Protein AF-A0A653SP50-F1 (afdb_monomer_lite)

Secondary structure (DSSP, 8-state):
-HHHHHHHHHHHHHHHHHHHHHHHHHHT---TTTHHHH-S-------THHHHHHTHHHHHHHHHHHHHHHHHTT-GGGHHHHHHHHHHHHHHHHHHHHHHHHHHHHHHHTT-

pLDDT: mean 72.04, std 11.19, range [45.78, 86.69]

Structure (mmCIF, N/CA/C/O backbone):
data_AF-A0A653SP50-F1
#
_entry.id   AF-A0A653SP50-F1
#
loop_
_atom_site.group_PDB
_atom_site.id
_atom_site.type_symbol
_atom_site.label_atom_id
_atom_site.label_alt_id
_atom_site.label_comp_id
_atom_site.label_asym_id
_atom_site.label_entity_id
_atom_site.label_seq_id
_atom_site.pdbx_PDB_ins_code
_atom_site.Cartn_x
_atom_site.Cartn_y
_atom_site.Cartn_z
_atom_site.occupancy
_atom_site.B_iso_or_equiv
_atom_site.auth_seq_id
_atom_site.auth_comp_id
_atom_site.auth_asym_id
_atom_site.auth_atom_id
_atom_site.pdbx_PDB_model_num
ATOM 1 N N . MET A 1 1 ? 17.419 -4.138 -20.608 1.00 51.50 1 MET A N 1
ATOM 2 C CA . MET A 1 1 ? 16.617 -3.090 -19.929 1.00 51.50 1 MET A CA 1
ATOM 3 C C . MET A 1 1 ? 15.171 -3.517 -19.664 1.00 51.50 1 MET A C 1
ATOM 5 O O . MET A 1 1 ? 14.616 -3.076 -18.671 1.00 51.50 1 MET A O 1
ATOM 9 N N . THR A 1 2 ? 14.578 -4.399 -20.474 1.00 59.94 2 THR A N 1
ATOM 10 C CA . THR A 1 2 ? 13.200 -4.909 -20.314 1.00 59.94 2 THR A CA 1
ATOM 11 C C . THR A 1 2 ? 12.962 -5.753 -19.055 1.00 59.94 2 THR A C 1
ATOM 13 O O . THR A 1 2 ? 11.875 -5.700 -18.493 1.00 59.94 2 THR A O 1
ATOM 16 N N . GLU A 1 3 ? 13.962 -6.488 -18.561 1.00 73.31 3 GLU A N 1
ATOM 17 C CA . GLU A 1 3 ? 13.769 -7.346 -17.380 1.00 73.31 3 GLU A CA 1
ATOM 18 C C . GLU A 1 3 ? 13.621 -6.552 -16.073 1.00 73.31 3 GLU A C 1
ATOM 20 O O . GLU A 1 3 ? 12.718 -6.828 -15.287 1.00 73.31 3 GLU A O 1
ATOM 25 N N . ILE A 1 4 ? 14.431 -5.506 -15.866 1.00 70.25 4 ILE A N 1
ATOM 26 C CA . ILE A 1 4 ? 14.382 -4.691 -14.639 1.00 70.25 4 ILE A CA 1
ATOM 27 C C . ILE A 1 4 ? 13.067 -3.908 -14.555 1.00 70.25 4 ILE A C 1
ATOM 29 O O . ILE A 1 4 ? 12.429 -3.911 -13.505 1.00 70.25 4 ILE A O 1
ATOM 33 N N . SER A 1 5 ? 12.609 -3.288 -15.649 1.00 71.25 5 SER A N 1
ATOM 34 C CA . SER A 1 5 ? 11.330 -2.563 -15.638 1.00 71.25 5 SER A CA 1
ATOM 35 C C . SER A 1 5 ? 10.131 -3.502 -15.468 1.00 71.25 5 SER A C 1
ATOM 37 O O . SER A 1 5 ? 9.151 -3.124 -14.825 1.00 71.25 5 SER A O 1
ATOM 39 N N . SER A 1 6 ? 10.215 -4.739 -15.976 1.00 78.00 6 SER A N 1
ATOM 40 C CA . SER A 1 6 ? 9.182 -5.758 -15.757 1.00 78.00 6 SER A CA 1
ATOM 41 C C . SER A 1 6 ? 9.113 -6.206 -14.292 1.00 78.00 6 SER A C 1
ATOM 43 O O . SER A 1 6 ? 8.022 -6.287 -13.728 1.00 78.00 6 SER A O 1
ATOM 45 N N . ALA A 1 7 ? 10.266 -6.398 -13.641 1.00 79.69 7 ALA A N 1
ATOM 46 C CA . ALA A 1 7 ? 10.341 -6.733 -12.222 1.00 79.69 7 ALA A CA 1
ATOM 47 C C . ALA A 1 7 ? 9.815 -5.587 -11.342 1.00 79.69 7 ALA A C 1
ATOM 49 O O . ALA A 1 7 ? 9.026 -5.822 -10.429 1.00 79.69 7 ALA A O 1
ATOM 50 N N . MET A 1 8 ? 10.179 -4.339 -11.656 1.00 80.88 8 MET A N 1
ATOM 51 C CA . MET A 1 8 ? 9.660 -3.159 -10.952 1.00 80.88 8 MET A CA 1
ATOM 52 C C . MET A 1 8 ? 8.151 -2.981 -11.155 1.00 80.88 8 MET A C 1
ATOM 54 O O . MET A 1 8 ? 7.449 -2.606 -10.220 1.00 80.88 8 MET A O 1
ATOM 58 N N . GLY A 1 9 ? 7.632 -3.319 -12.338 1.00 76.44 9 GLY A N 1
ATOM 59 C CA . GLY A 1 9 ? 6.194 -3.299 -12.610 1.00 76.44 9 GLY A CA 1
ATOM 60 C C . GLY A 1 9 ? 5.426 -4.328 -11.795 1.00 76.44 9 GLY A C 1
ATOM 61 O O . GLY A 1 9 ? 4.352 -4.028 -11.278 1.00 76.44 9 GLY A O 1
ATOM 62 N N . PHE A 1 10 ? 6.001 -5.517 -11.610 1.00 82.31 10 PHE A N 1
ATOM 63 C CA . PHE A 1 10 ? 5.428 -6.527 -10.727 1.00 82.31 10 PHE A CA 1
ATOM 64 C C . PHE A 1 10 ? 5.384 -6.047 -9.270 1.00 82.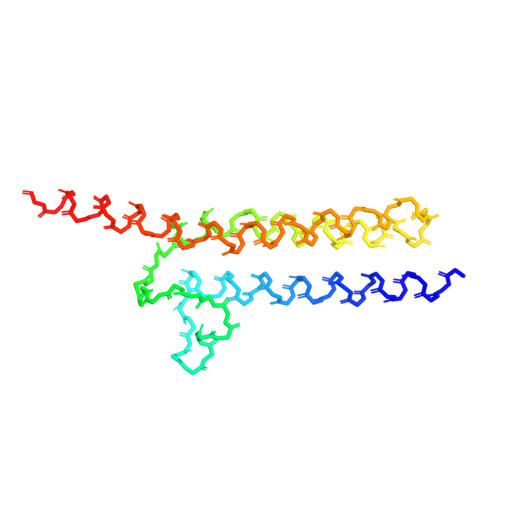31 10 PHE A C 1
ATOM 66 O O . PHE A 1 10 ? 4.348 -6.177 -8.621 1.00 82.31 10 PHE A O 1
ATOM 73 N N . ILE A 1 11 ? 6.468 -5.439 -8.771 1.00 81.38 11 ILE A N 1
ATOM 74 C CA . ILE A 1 11 ? 6.516 -4.875 -7.411 1.00 81.38 11 ILE A CA 1
ATOM 75 C C . ILE A 1 11 ? 5.444 -3.793 -7.241 1.00 81.38 11 ILE A C 1
ATOM 77 O O . ILE A 1 11 ? 4.631 -3.887 -6.324 1.00 81.38 11 ILE A O 1
ATOM 81 N N . ALA A 1 12 ? 5.367 -2.828 -8.162 1.00 77.31 12 ALA A N 1
ATOM 82 C CA . ALA A 1 12 ? 4.365 -1.765 -8.113 1.00 77.31 12 ALA A CA 1
ATOM 83 C C . ALA A 1 12 ? 2.923 -2.313 -8.159 1.00 77.31 12 ALA A C 1
ATOM 85 O O . ALA A 1 12 ? 2.052 -1.839 -7.430 1.00 77.31 12 ALA A O 1
ATOM 86 N N . ALA A 1 13 ? 2.657 -3.352 -8.959 1.00 80.31 13 ALA A N 1
ATOM 87 C CA . ALA A 1 13 ? 1.344 -3.997 -9.003 1.00 80.31 13 ALA A CA 1
ATOM 88 C C . ALA A 1 13 ? 0.976 -4.669 -7.667 1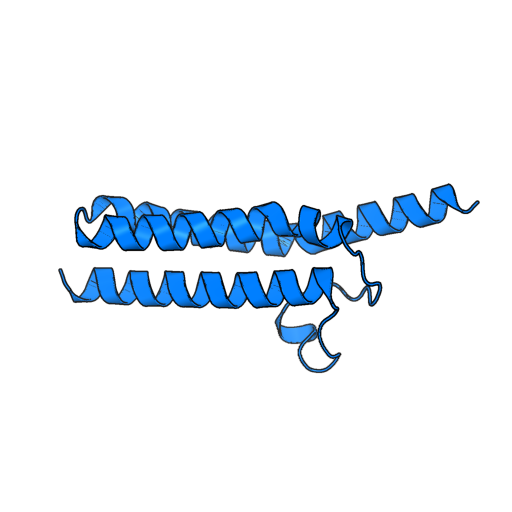.00 80.31 13 ALA A C 1
ATOM 90 O O . ALA A 1 13 ? -0.161 -4.547 -7.201 1.00 80.31 13 ALA A O 1
ATOM 91 N N . VAL A 1 14 ? 1.935 -5.346 -7.026 1.00 81.69 14 VAL A N 1
ATOM 92 C CA . VAL A 1 14 ? 1.746 -5.956 -5.701 1.00 81.69 14 VAL A CA 1
ATOM 93 C C . VAL A 1 14 ? 1.540 -4.887 -4.625 1.00 81.69 14 VAL A C 1
ATOM 95 O O . VAL A 1 14 ? 0.664 -5.055 -3.778 1.00 81.69 14 VAL A O 1
ATOM 98 N N . GLU A 1 15 ? 2.271 -3.770 -4.674 1.00 81.75 15 GLU A N 1
ATOM 99 C CA . GLU A 1 15 ? 2.079 -2.629 -3.768 1.00 81.75 15 GLU A CA 1
ATOM 100 C C . GLU A 1 15 ? 0.669 -2.050 -3.870 1.00 81.75 15 GLU A C 1
ATOM 102 O O . GLU A 1 15 ? 0.003 -1.850 -2.854 1.00 81.75 15 GLU A O 1
ATOM 107 N N . VAL A 1 16 ? 0.179 -1.833 -5.092 1.00 81.06 16 VAL A N 1
ATOM 108 C CA . VAL A 1 16 ? -1.183 -1.342 -5.325 1.00 81.06 16 VAL A CA 1
ATOM 109 C C . VAL A 1 16 ? -2.213 -2.337 -4.790 1.00 81.06 16 VAL A C 1
ATOM 111 O O . VAL A 1 16 ? -3.139 -1.936 -4.084 1.00 81.06 16 VAL A O 1
ATOM 114 N N . ALA A 1 17 ? -2.046 -3.635 -5.056 1.00 80.94 17 ALA A N 1
ATOM 115 C CA . ALA A 1 17 ? -2.944 -4.664 -4.535 1.00 80.94 17 ALA A CA 1
ATOM 116 C C . ALA A 1 17 ? -2.949 -4.704 -2.994 1.00 80.94 17 ALA A C 1
ATOM 118 O O . ALA A 1 17 ? -4.017 -4.757 -2.378 1.00 80.94 17 ALA A O 1
ATOM 119 N N . ALA A 1 18 ? -1.775 -4.617 -2.363 1.00 77.06 18 ALA A N 1
ATOM 120 C CA . ALA A 1 18 ? -1.637 -4.562 -0.910 1.00 77.06 18 ALA A CA 1
ATOM 121 C C . ALA A 1 18 ? -2.299 -3.306 -0.324 1.00 77.06 18 ALA A C 1
ATOM 123 O O . ALA A 1 18 ? -3.058 -3.399 0.643 1.00 77.06 18 ALA A O 1
ATOM 124 N N . ALA A 1 19 ? -2.088 -2.142 -0.943 1.00 78.62 19 ALA A N 1
ATOM 125 C CA . ALA A 1 19 ? -2.703 -0.890 -0.525 1.00 78.62 19 ALA A CA 1
ATOM 126 C C . ALA A 1 19 ? -4.232 -0.931 -0.624 1.00 78.62 19 ALA A C 1
ATOM 128 O O . ALA A 1 19 ? -4.917 -0.501 0.303 1.00 78.62 19 ALA A O 1
ATOM 129 N N . VAL A 1 20 ? -4.782 -1.503 -1.698 1.00 79.94 20 VAL A N 1
ATOM 130 C CA . VAL A 1 20 ? -6.232 -1.693 -1.852 1.00 79.94 20 VAL A CA 1
ATOM 131 C C . VAL A 1 20 ? -6.790 -2.590 -0.749 1.00 79.94 20 VAL A C 1
ATOM 133 O O . VAL A 1 20 ? -7.821 -2.259 -0.164 1.00 79.94 20 VAL A O 1
ATOM 136 N N . LEU A 1 21 ? -6.112 -3.694 -0.421 1.00 75.81 21 LEU A N 1
ATOM 137 C CA . LEU A 1 21 ? -6.537 -4.595 0.653 1.00 75.81 21 LEU A CA 1
ATOM 138 C C . LEU A 1 21 ? -6.512 -3.909 2.025 1.00 75.81 21 LEU A C 1
ATOM 140 O O . LEU A 1 21 ? -7.457 -4.074 2.800 1.00 75.81 21 LEU A O 1
ATOM 144 N N . ILE A 1 22 ? -5.482 -3.107 2.303 1.00 73.69 22 ILE A N 1
ATOM 145 C CA . ILE A 1 22 ? -5.376 -2.304 3.528 1.00 73.69 22 ILE A CA 1
ATOM 146 C C . ILE A 1 22 ? -6.503 -1.262 3.589 1.00 73.69 22 ILE A C 1
ATOM 148 O O . ILE A 1 22 ? -7.225 -1.185 4.580 1.00 73.69 22 ILE A O 1
ATOM 152 N N . VAL A 1 23 ? -6.747 -0.510 2.515 1.00 73.81 23 VAL A N 1
ATOM 153 C CA . VAL A 1 23 ? -7.832 0.486 2.478 1.00 73.81 23 VAL A CA 1
ATOM 154 C C . VAL A 1 23 ? -9.206 -0.177 2.610 1.00 73.81 23 VAL A C 1
ATOM 156 O O . VAL A 1 23 ? -10.064 0.312 3.346 1.00 73.81 23 VAL A O 1
ATOM 159 N N . MET A 1 24 ? -9.442 -1.312 1.947 1.00 72.62 24 MET A N 1
ATOM 160 C CA . MET A 1 24 ? -10.680 -2.082 2.119 1.00 72.62 24 MET A CA 1
ATOM 161 C C . MET A 1 24 ? -10.852 -2.555 3.564 1.00 72.62 24 MET A C 1
ATOM 163 O O . MET A 1 24 ? -11.960 -2.503 4.110 1.00 72.62 24 MET A O 1
ATOM 167 N N . HIS A 1 25 ? -9.761 -2.983 4.203 1.00 71.44 25 HIS A N 1
ATOM 168 C CA . HIS A 1 25 ? -9.764 -3.368 5.606 1.00 71.44 25 HIS A CA 1
ATOM 169 C C . HIS A 1 25 ? -10.188 -2.215 6.515 1.00 71.44 25 HIS A C 1
ATOM 171 O O . HIS A 1 25 ? -11.061 -2.408 7.364 1.00 71.44 25 HIS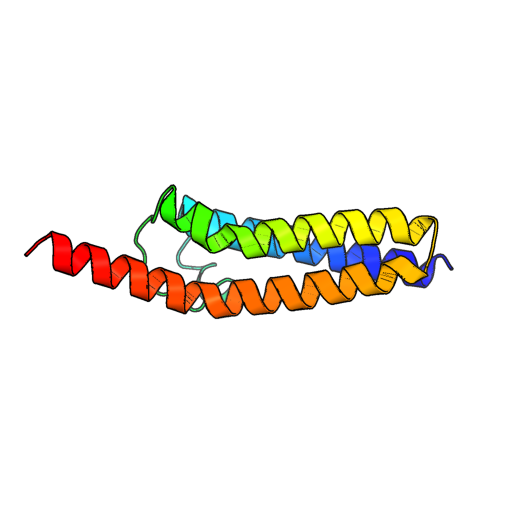 A O 1
ATOM 177 N N . THR A 1 26 ? -9.621 -1.024 6.325 1.00 66.06 26 THR A N 1
ATOM 178 C CA . THR A 1 26 ? -9.881 0.127 7.198 1.00 66.06 26 THR A CA 1
ATOM 179 C C . THR A 1 26 ? -11.253 0.764 6.969 1.00 66.06 26 THR A C 1
ATOM 181 O O . THR A 1 26 ? -11.882 1.243 7.921 1.00 66.06 26 THR A O 1
ATOM 184 N N . THR A 1 27 ? -11.758 0.739 5.733 1.00 65.56 27 THR A N 1
ATOM 185 C CA . THR A 1 27 ? -13.016 1.401 5.347 1.00 65.56 27 THR A CA 1
ATOM 186 C C . THR A 1 27 ? -14.251 0.527 5.539 1.00 65.56 27 THR A C 1
ATOM 188 O O . THR A 1 27 ? -15.195 0.931 6.224 1.00 65.56 27 THR A O 1
ATOM 191 N N . VAL A 1 28 ? -14.258 -0.670 4.948 1.00 66.75 28 VAL A N 1
ATOM 192 C CA . VAL A 1 28 ? -15.441 -1.546 4.873 1.00 66.75 28 VAL A CA 1
ATOM 193 C C . VAL A 1 28 ? -15.374 -2.686 5.891 1.00 66.75 28 VAL A C 1
ATOM 195 O O . VAL A 1 28 ? -16.416 -3.180 6.337 1.00 66.75 28 VAL A O 1
ATOM 198 N N . GLY A 1 29 ? -14.156 -3.031 6.321 1.00 57.50 29 GLY A N 1
ATOM 199 C CA . GLY A 1 29 ? -13.860 -4.184 7.161 1.00 57.50 29 GLY A CA 1
ATOM 200 C C . GLY A 1 29 ? -13.723 -5.446 6.314 1.00 57.50 29 GLY A C 1
ATOM 201 O O . GLY A 1 29 ? -14.676 -5.875 5.666 1.00 57.50 29 GLY A O 1
ATOM 202 N N . LEU A 1 30 ? -12.540 -6.066 6.328 1.00 61.00 30 LEU A N 1
ATOM 203 C CA . LEU A 1 30 ? -12.332 -7.335 5.625 1.00 61.00 30 LEU A CA 1
ATOM 204 C C . LEU A 1 30 ? -13.053 -8.496 6.333 1.00 61.00 30 LEU A C 1
ATOM 206 O O . LEU A 1 30 ? -13.099 -8.526 7.570 1.00 61.00 30 LEU A O 1
ATOM 210 N N . PRO A 1 31 ? -13.536 -9.502 5.576 1.00 60.72 31 PRO A N 1
ATOM 211 C CA . PRO A 1 31 ? -14.028 -10.751 6.143 1.00 60.72 31 PRO A CA 1
ATOM 212 C C . PRO A 1 31 ? -12.996 -11.360 7.096 1.00 60.72 31 PRO A C 1
ATOM 214 O O . PRO A 1 31 ? -11.799 -11.374 6.800 1.00 60.72 31 PRO A O 1
ATOM 217 N N . ALA A 1 32 ? -13.455 -11.935 8.210 1.00 58.75 32 ALA A N 1
ATOM 218 C CA . ALA A 1 32 ? -12.588 -12.493 9.255 1.00 58.75 32 ALA A CA 1
ATOM 219 C C . ALA A 1 32 ? -11.562 -13.526 8.742 1.00 58.75 32 ALA A C 1
ATOM 221 O O . ALA A 1 32 ? -10.513 -13.686 9.354 1.00 58.75 32 ALA A O 1
ATOM 222 N N . ARG A 1 33 ? -11.836 -14.181 7.603 1.00 59.03 33 ARG A N 1
ATOM 223 C CA . ARG A 1 33 ? -10.943 -15.154 6.946 1.00 59.03 33 ARG A CA 1
ATOM 224 C C . ARG A 1 33 ? -9.719 -14.518 6.269 1.00 59.03 33 ARG A C 1
ATOM 226 O O . ARG A 1 33 ? -8.656 -15.122 6.267 1.00 59.03 33 ARG A O 1
ATOM 233 N N . LEU A 1 34 ? -9.860 -13.312 5.713 1.00 58.53 34 LEU A N 1
ATOM 234 C CA . LEU A 1 34 ? -8.781 -12.588 5.013 1.00 58.53 34 LEU A CA 1
ATOM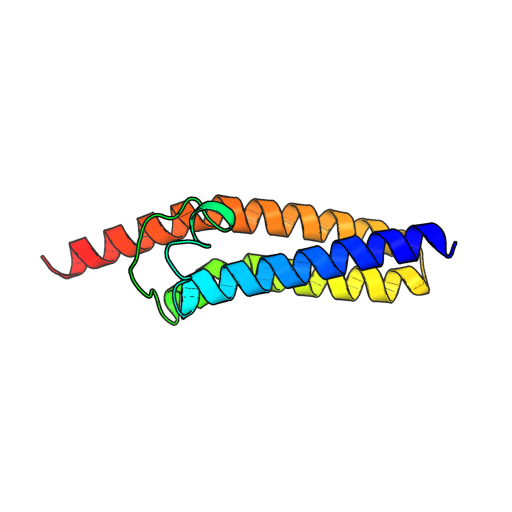 235 C C . LEU A 1 34 ? -7.976 -11.691 5.956 1.00 58.53 34 LEU A C 1
ATOM 237 O O . LEU A 1 34 ? -6.849 -11.303 5.681 1.00 58.53 34 LEU A O 1
ATOM 241 N N . ARG A 1 35 ? -8.563 -11.377 7.103 1.00 57.25 35 ARG A N 1
ATOM 242 C CA . ARG A 1 35 ? -8.048 -10.441 8.093 1.00 57.25 35 ARG A CA 1
ATOM 243 C C . ARG A 1 35 ? -6.639 -10.749 8.630 1.00 57.25 35 ARG A C 1
ATOM 245 O O . ARG A 1 35 ? -5.839 -9.819 8.642 1.00 57.25 35 ARG A O 1
ATOM 252 N N . PRO A 1 36 ? -6.304 -11.998 9.021 1.00 57.69 36 PRO A N 1
ATOM 253 C CA . PRO A 1 36 ? -4.988 -12.325 9.579 1.00 57.69 36 PRO A CA 1
ATOM 254 C C . PRO A 1 36 ? -3.850 -12.151 8.570 1.00 57.69 36 PRO A C 1
ATOM 256 O O . PRO A 1 36 ? -2.703 -11.977 8.965 1.00 57.69 36 PRO A O 1
ATOM 259 N N . TRP A 1 37 ? -4.182 -12.211 7.278 1.00 55.56 37 TRP A N 1
ATOM 260 C CA . TRP A 1 37 ? -3.235 -12.115 6.173 1.00 55.56 37 TRP A CA 1
ATOM 261 C C . TRP A 1 37 ? -2.918 -10.671 5.778 1.00 55.56 37 TRP A C 1
ATOM 263 O O . TRP A 1 37 ? -1.897 -10.439 5.143 1.00 55.56 37 TRP A O 1
ATOM 273 N N . VAL A 1 38 ? -3.780 -9.711 6.139 1.00 56.00 38 VAL A N 1
ATOM 274 C CA . VAL A 1 38 ? -3.667 -8.312 5.694 1.00 56.00 38 VAL A CA 1
ATOM 275 C C . VAL A 1 38 ? -3.192 -7.397 6.820 1.00 56.00 38 VAL A C 1
ATOM 277 O O . VAL A 1 38 ? -2.305 -6.582 6.594 1.00 56.00 38 VAL A O 1
ATOM 280 N N . THR A 1 39 ? -3.724 -7.526 8.043 1.00 58.50 39 THR A N 1
ATOM 281 C CA . THR A 1 39 ? -3.271 -6.699 9.175 1.00 58.50 39 THR A CA 1
ATOM 282 C C . THR A 1 39 ? -3.336 -7.474 10.496 1.00 58.50 39 THR A C 1
ATOM 284 O O . THR A 1 39 ? -4.236 -8.283 10.727 1.00 58.50 39 THR A O 1
ATOM 287 N N . LYS A 1 40 ? -2.419 -7.183 11.432 1.00 54.03 40 LYS A N 1
ATOM 288 C CA . LYS A 1 40 ? -2.523 -7.652 12.833 1.00 54.03 40 LYS A CA 1
ATOM 289 C C . LYS A 1 40 ? -3.628 -6.930 13.623 1.00 54.03 40 LYS A C 1
ATOM 291 O O . LYS A 1 40 ? -3.824 -7.204 14.808 1.00 54.03 40 LYS A O 1
ATOM 296 N N . CYS A 1 41 ? -4.341 -5.989 13.006 1.00 51.44 41 CYS A N 1
ATOM 297 C CA . CYS A 1 41 ? -5.325 -5.151 13.667 1.00 51.44 41 CYS A CA 1
ATOM 298 C C . CYS A 1 41 ? -6.616 -5.952 13.934 1.00 51.44 41 CYS A C 1
ATOM 300 O O . CYS A 1 41 ? -7.461 -6.182 13.067 1.00 51.44 41 CYS A O 1
ATOM 302 N N . THR A 1 42 ? -6.788 -6.388 15.183 1.00 45.78 42 THR A N 1
ATOM 303 C CA . THR A 1 42 ? -7.934 -7.184 15.661 1.00 45.78 42 THR A CA 1
ATOM 304 C C . THR A 1 42 ? -9.222 -6.374 15.836 1.00 45.78 42 THR A C 1
ATOM 306 O O . THR A 1 42 ? -10.293 -6.946 16.065 1.00 45.78 42 THR A O 1
ATOM 309 N N . ILE A 1 43 ? -9.200 -5.052 15.634 1.00 50.62 43 ILE A N 1
ATOM 310 C CA . ILE A 1 43 ? -10.342 -4.170 15.910 1.00 50.62 43 ILE A CA 1
ATOM 311 C C . ILE A 1 43 ? -11.372 -4.213 14.766 1.00 50.62 43 ILE A C 1
ATOM 313 O O . ILE A 1 43 ? -11.123 -3.731 13.668 1.00 50.62 43 ILE A O 1
ATOM 317 N N . VAL A 1 44 ? -12.519 -4.869 15.007 1.00 50.91 44 VAL A N 1
ATOM 318 C CA . VAL A 1 44 ? -13.622 -5.107 14.032 1.00 50.91 44 VAL A CA 1
ATOM 319 C C . VAL A 1 44 ? -14.376 -3.813 13.688 1.00 50.91 44 VAL A C 1
ATOM 321 O O . VAL A 1 44 ? -15.279 -3.790 12.856 1.00 50.91 44 VAL A O 1
ATOM 324 N N . THR A 1 45 ? -14.047 -2.703 14.345 1.00 51.81 45 THR A N 1
ATOM 325 C CA . THR A 1 45 ? -14.812 -1.472 14.198 1.00 51.81 45 THR A CA 1
ATOM 326 C C . THR A 1 45 ? -14.499 -0.822 12.861 1.00 51.81 45 THR A C 1
ATOM 328 O O . THR A 1 45 ? -13.388 -0.330 12.672 1.00 51.81 45 THR A O 1
ATOM 331 N N . ARG A 1 46 ? -15.502 -0.744 11.976 1.00 55.53 46 ARG A N 1
ATOM 332 C CA . ARG A 1 46 ? -15.508 0.200 10.851 1.00 55.53 46 ARG A CA 1
ATOM 333 C C . ARG A 1 46 ? -15.093 1.570 11.383 1.00 55.53 46 ARG A C 1
ATOM 335 O O . ARG A 1 46 ? -15.824 2.193 12.156 1.00 55.53 46 ARG A O 1
ATOM 342 N N . THR A 1 47 ? -13.893 2.014 11.029 1.00 54.62 47 THR A N 1
ATOM 343 C CA . THR A 1 47 ? -13.391 3.320 11.471 1.00 54.62 47 THR A CA 1
ATOM 344 C C . THR A 1 47 ? -13.875 4.441 10.548 1.00 54.62 47 THR A C 1
ATOM 346 O O . THR A 1 47 ? -13.837 5.608 10.942 1.00 54.62 47 THR A O 1
ATOM 349 N N . GLY A 1 48 ? -14.451 4.094 9.388 1.00 60.66 48 GLY A N 1
ATOM 350 C CA . GLY A 1 48 ? -15.035 5.042 8.439 1.00 60.66 48 GLY A CA 1
ATOM 351 C C . GLY A 1 48 ? -13.962 5.979 7.888 1.00 60.66 48 GLY A C 1
ATOM 352 O O . GLY A 1 48 ? -12.843 5.548 7.623 1.00 60.66 48 GLY A O 1
ATOM 353 N N . ALA A 1 49 ? -14.266 7.275 7.788 1.00 58.66 49 ALA A N 1
ATOM 354 C CA . ALA A 1 49 ? -13.317 8.292 7.318 1.00 58.66 49 ALA A CA 1
ATOM 355 C C . ALA A 1 49 ? -11.997 8.335 8.120 1.00 58.66 49 ALA A C 1
ATOM 357 O O . ALA A 1 49 ? -10.953 8.685 7.577 1.00 58.66 49 ALA A O 1
ATOM 358 N N . VAL A 1 50 ? -12.014 7.928 9.396 1.00 60.69 50 VAL A N 1
ATOM 359 C CA . VAL A 1 50 ? -10.807 7.895 10.242 1.00 60.69 50 VAL A CA 1
ATOM 360 C C . VAL A 1 50 ? -9.876 6.737 9.862 1.00 60.69 50 VAL A C 1
ATOM 362 O O . VAL A 1 50 ? -8.662 6.872 9.965 1.00 60.69 50 VAL A O 1
ATOM 365 N N . GLY A 1 51 ? -10.432 5.620 9.381 1.00 61.53 51 GLY A N 1
ATOM 366 C CA . GLY A 1 51 ? -9.649 4.512 8.827 1.00 61.53 51 GLY A CA 1
ATOM 367 C C . GLY A 1 51 ? -9.009 4.871 7.495 1.00 61.53 51 GLY A C 1
ATOM 368 O O . GLY A 1 51 ? -7.847 4.560 7.270 1.00 61.53 51 GLY A O 1
ATOM 369 N N . LEU A 1 52 ? -9.735 5.621 6.662 1.00 64.38 52 LEU A N 1
ATOM 370 C CA . LEU A 1 52 ? -9.211 6.143 5.400 1.00 64.38 52 LEU A CA 1
ATOM 371 C C . LEU A 1 52 ? -7.999 7.066 5.629 1.00 64.38 52 LEU A C 1
ATOM 373 O O . LEU A 1 52 ? -6.992 6.943 4.939 1.00 64.38 52 LEU A O 1
ATOM 377 N N . ALA A 1 53 ? -8.071 7.947 6.634 1.00 63.88 53 ALA A N 1
ATOM 378 C CA . ALA A 1 53 ? -6.960 8.823 7.008 1.00 63.88 53 ALA A CA 1
ATOM 379 C C . ALA A 1 53 ? -5.746 8.042 7.545 1.00 63.88 53 ALA A C 1
ATOM 381 O O . ALA A 1 53 ? -4.610 8.396 7.239 1.00 63.88 53 ALA A O 1
ATOM 382 N N . ALA A 1 54 ? -5.970 6.958 8.297 1.00 65.56 54 ALA A N 1
ATOM 383 C CA . ALA A 1 54 ? -4.894 6.079 8.764 1.00 65.56 54 ALA A CA 1
ATOM 384 C C . ALA A 1 54 ? -4.177 5.370 7.600 1.00 65.56 54 ALA A C 1
ATOM 386 O O . ALA A 1 54 ? -2.968 5.162 7.657 1.00 65.56 54 ALA A O 1
ATOM 387 N N . SER A 1 55 ? -4.900 5.069 6.517 1.00 69.56 55 SER A N 1
ATOM 388 C CA . SER A 1 55 ? -4.345 4.463 5.302 1.00 69.56 55 SER A CA 1
ATOM 389 C C . SER A 1 55 ? -3.727 5.470 4.319 1.00 69.56 55 SER A C 1
ATOM 391 O O . SER A 1 55 ? -3.215 5.051 3.283 1.00 69.56 55 SER A O 1
ATOM 393 N N . ALA A 1 56 ? -3.730 6.778 4.605 1.00 75.94 56 ALA A N 1
ATOM 394 C CA . ALA A 1 56 ? -3.257 7.801 3.664 1.00 75.94 56 ALA A CA 1
ATOM 395 C C . ALA A 1 56 ? -1.791 7.600 3.239 1.00 75.94 56 ALA A C 1
ATOM 397 O O . ALA A 1 56 ? -1.459 7.767 2.068 1.00 75.94 56 ALA A O 1
ATOM 398 N N . ILE A 1 57 ? -0.928 7.178 4.170 1.00 77.75 57 ILE A N 1
ATOM 399 C CA . ILE A 1 57 ? 0.489 6.885 3.895 1.00 77.75 57 ILE A CA 1
ATOM 400 C C . ILE A 1 57 ? 0.628 5.684 2.950 1.00 77.75 57 ILE A C 1
ATOM 402 O O . ILE A 1 57 ? 1.443 5.712 2.035 1.00 77.75 57 ILE A O 1
ATOM 406 N N . VAL A 1 58 ? -0.204 4.656 3.129 1.00 80.44 58 VAL A N 1
ATOM 407 C CA . VAL A 1 58 ? -0.215 3.450 2.287 1.00 80.44 58 VAL A CA 1
ATOM 408 C C . VAL A 1 58 ? -0.694 3.775 0.869 1.00 80.44 58 VAL A C 1
ATOM 410 O O . VAL A 1 58 ? -0.117 3.300 -0.106 1.00 80.44 58 VAL A O 1
ATOM 413 N N . VAL A 1 59 ? -1.707 4.637 0.739 1.00 80.12 59 VAL A N 1
ATOM 414 C CA . VAL A 1 59 ? -2.182 5.121 -0.567 1.00 80.12 59 VAL A CA 1
ATOM 415 C C . VAL A 1 59 ? -1.111 5.963 -1.259 1.00 80.12 59 VAL A C 1
ATOM 417 O O . VAL A 1 59 ? -0.834 5.746 -2.436 1.00 80.12 59 VAL A O 1
ATOM 420 N N . ALA A 1 60 ? -0.474 6.888 -0.535 1.00 81.94 60 ALA A N 1
ATOM 421 C CA . ALA A 1 60 ? 0.614 7.698 -1.075 1.00 81.94 60 ALA A CA 1
ATOM 422 C C . ALA A 1 60 ? 1.789 6.827 -1.545 1.00 81.94 60 ALA A C 1
ATOM 424 O O . ALA A 1 60 ? 2.325 7.069 -2.624 1.00 81.94 60 ALA A O 1
ATOM 425 N N . ALA A 1 61 ? 2.137 5.782 -0.785 1.00 83.38 61 ALA A N 1
ATOM 426 C CA . ALA A 1 61 ? 3.156 4.812 -1.168 1.00 83.38 61 ALA A CA 1
ATOM 427 C C . ALA A 1 61 ? 2.811 4.126 -2.497 1.00 83.38 61 ALA A C 1
ATOM 429 O O . ALA A 1 61 ? 3.602 4.184 -3.430 1.00 83.38 61 ALA A O 1
ATOM 430 N N . ALA A 1 62 ? 1.606 3.565 -2.628 1.00 80.69 62 ALA A N 1
ATOM 431 C CA . ALA A 1 62 ? 1.190 2.882 -3.853 1.00 80.69 62 ALA A CA 1
ATOM 432 C C . ALA A 1 62 ? 1.176 3.805 -5.085 1.00 80.69 62 ALA A C 1
ATOM 434 O O . ALA A 1 62 ? 1.587 3.399 -6.171 1.00 80.69 62 ALA A O 1
ATOM 435 N N . VAL A 1 63 ? 0.743 5.062 -4.923 1.00 86.56 63 VAL A N 1
ATOM 436 C CA . VAL A 1 63 ? 0.786 6.059 -6.005 1.00 86.56 63 VAL A CA 1
ATOM 437 C C . VAL A 1 63 ? 2.232 6.374 -6.394 1.00 86.56 63 VAL A C 1
ATOM 439 O O . VAL A 1 63 ? 2.554 6.375 -7.581 1.00 86.56 63 VAL A O 1
ATOM 442 N N . LEU A 1 64 ? 3.115 6.594 -5.416 1.00 84.94 64 LEU A N 1
ATOM 443 C CA . LEU A 1 64 ? 4.538 6.839 -5.663 1.00 84.94 64 LEU A CA 1
ATOM 444 C C . LEU A 1 64 ? 5.210 5.651 -6.359 1.00 84.94 64 LEU A C 1
ATOM 446 O O . LEU A 1 64 ? 6.004 5.872 -7.270 1.00 84.94 64 LEU A O 1
ATOM 450 N N . GLY A 1 65 ? 4.865 4.416 -5.990 1.00 82.56 65 GLY A N 1
ATOM 451 C CA . GLY A 1 65 ? 5.377 3.201 -6.624 1.00 82.56 65 GLY A CA 1
ATOM 452 C C . GLY A 1 65 ? 4.936 3.067 -8.076 1.00 82.56 65 GLY A C 1
ATOM 453 O O . GLY A 1 65 ? 5.768 2.857 -8.959 1.00 82.56 65 GLY A O 1
ATOM 454 N N . ALA A 1 66 ? 3.649 3.291 -8.357 1.00 82.81 66 ALA A N 1
ATOM 455 C CA . ALA A 1 66 ? 3.119 3.270 -9.720 1.00 82.81 66 ALA A CA 1
ATOM 456 C C . ALA A 1 66 ? 3.751 4.355 -10.611 1.00 82.81 66 ALA A C 1
ATOM 458 O O . ALA A 1 66 ? 4.141 4.073 -11.745 1.00 82.81 66 ALA A O 1
ATOM 459 N N . VAL A 1 67 ? 3.902 5.579 -10.092 1.00 86.50 67 VAL A N 1
ATOM 460 C CA . VAL A 1 67 ? 4.538 6.692 -10.819 1.00 86.50 67 VAL A CA 1
ATOM 461 C C . VAL A 1 67 ? 6.024 6.420 -11.048 1.00 86.50 67 VAL A C 1
ATOM 463 O O . VAL A 1 67 ? 6.519 6.607 -12.157 1.00 86.50 67 VAL A O 1
ATOM 466 N N . SER A 1 68 ? 6.733 5.928 -10.031 1.00 84.38 68 SER A N 1
ATOM 467 C CA . SER A 1 68 ? 8.159 5.603 -10.134 1.00 84.38 68 SER A CA 1
ATOM 468 C C . SER A 1 68 ? 8.406 4.482 -11.138 1.00 84.38 68 SER A C 1
ATOM 470 O O . SER A 1 68 ? 9.338 4.564 -11.936 1.00 84.38 68 SER A O 1
ATOM 472 N N . TRP A 1 69 ? 7.537 3.468 -11.168 1.00 86.00 69 TRP A N 1
ATOM 473 C CA . TRP A 1 69 ? 7.594 2.426 -12.185 1.00 86.00 69 TRP A CA 1
ATOM 474 C C . TRP A 1 69 ? 7.344 2.986 -13.588 1.00 86.00 69 TRP A C 1
ATOM 476 O O . TRP A 1 69 ? 8.134 2.707 -14.491 1.00 86.00 69 TRP A O 1
ATOM 486 N N . TRP A 1 70 ? 6.307 3.809 -13.774 1.00 86.31 70 TRP A N 1
ATOM 487 C CA . TRP A 1 70 ? 6.028 4.441 -15.066 1.00 86.31 70 TRP A CA 1
ATOM 488 C C . TRP A 1 70 ? 7.240 5.227 -15.580 1.00 86.31 70 TRP A C 1
ATOM 490 O O . TRP A 1 70 ? 7.687 5.005 -16.704 1.00 86.31 70 TRP A O 1
ATOM 500 N N . CYS A 1 71 ? 7.849 6.062 -14.735 1.00 85.25 71 CYS A N 1
ATOM 501 C CA . CYS A 1 71 ? 9.056 6.813 -15.084 1.00 85.25 71 CYS A CA 1
ATOM 502 C C . CYS A 1 71 ? 10.281 5.909 -15.322 1.00 85.25 71 CYS A C 1
ATOM 504 O O . CYS A 1 71 ? 11.124 6.231 -16.161 1.00 85.25 71 CYS A O 1
ATOM 506 N N . SER A 1 72 ? 10.362 4.749 -14.657 1.00 84.06 72 SER A N 1
ATOM 507 C CA . SER A 1 72 ? 11.457 3.781 -14.848 1.00 84.06 72 SER A CA 1
ATOM 508 C C . SER A 1 72 ? 11.511 3.174 -16.252 1.00 84.06 72 SER A C 1
ATOM 510 O O . SER A 1 72 ? 12.552 2.665 -16.665 1.00 84.06 72 SER A O 1
ATOM 512 N N . THR A 1 73 ? 10.408 3.251 -17.009 1.00 84.31 73 THR A N 1
ATOM 513 C CA . THR A 1 73 ? 10.372 2.822 -18.417 1.00 84.31 73 THR A CA 1
ATOM 514 C C . THR A 1 73 ? 11.186 3.740 -19.330 1.00 84.31 73 THR A C 1
ATOM 516 O O . THR A 1 73 ? 11.683 3.285 -20.359 1.00 84.31 73 THR A O 1
ATOM 519 N N . THR A 1 74 ? 11.356 5.005 -18.934 1.00 85.81 74 THR A N 1
ATOM 520 C CA . THR A 1 74 ? 12.109 6.027 -19.672 1.00 85.81 74 THR A CA 1
ATOM 521 C C . THR A 1 74 ? 13.478 6.322 -19.064 1.00 85.81 74 THR A C 1
ATOM 523 O O . THR A 1 74 ? 14.422 6.570 -19.807 1.00 85.81 74 THR A O 1
ATOM 526 N N . ASP A 1 75 ? 13.607 6.276 -17.736 1.00 84.50 75 ASP A N 1
ATOM 527 C CA . ASP A 1 75 ? 14.855 6.553 -17.022 1.00 84.50 75 ASP A CA 1
ATOM 528 C C . ASP A 1 75 ? 15.034 5.559 -15.856 1.00 84.50 75 ASP A C 1
ATOM 530 O O . ASP A 1 75 ? 14.271 5.596 -14.886 1.00 84.50 75 ASP A O 1
ATOM 534 N N . PRO A 1 76 ? 16.048 4.673 -15.902 1.00 80.44 76 PRO A N 1
ATOM 535 C CA . PRO A 1 76 ? 16.220 3.605 -14.920 1.00 80.44 76 PRO A CA 1
ATOM 536 C C . PRO A 1 76 ? 16.526 4.102 -13.501 1.00 80.44 76 PRO A C 1
ATOM 538 O O . PRO A 1 76 ? 16.365 3.336 -12.550 1.00 80.44 76 PRO A O 1
ATOM 541 N N . THR A 1 77 ? 16.933 5.362 -13.314 1.00 85.88 77 THR A N 1
ATOM 542 C CA . THR A 1 77 ? 17.172 5.926 -11.975 1.00 85.88 77 THR A CA 1
ATOM 543 C C . THR A 1 77 ? 15.903 5.958 -11.117 1.00 85.88 77 THR A C 1
ATOM 545 O O . THR A 1 77 ? 15.980 5.840 -9.893 1.00 85.88 77 THR A O 1
ATOM 548 N N . TRP A 1 78 ? 14.723 5.994 -11.745 1.00 86.06 78 TRP A N 1
ATOM 549 C CA . TRP A 1 78 ? 13.426 5.965 -11.067 1.00 86.06 78 TRP A CA 1
ATOM 550 C C . TRP A 1 78 ? 13.071 4.607 -10.451 1.00 86.06 78 TRP A C 1
ATOM 552 O O . TRP A 1 78 ? 12.160 4.539 -9.627 1.00 86.06 78 TRP A O 1
ATOM 562 N N . ALA A 1 79 ? 13.806 3.532 -10.762 1.00 81.75 79 ALA A N 1
ATOM 563 C CA . ALA A 1 79 ? 13.620 2.234 -10.106 1.00 81.75 79 ALA A CA 1
ATOM 564 C C . ALA A 1 79 ? 13.831 2.319 -8.580 1.00 81.75 79 ALA A C 1
ATOM 566 O O . ALA A 1 79 ? 13.154 1.630 -7.816 1.00 81.75 79 ALA A O 1
ATOM 567 N N . TRP A 1 80 ? 14.698 3.227 -8.117 1.00 84.81 80 TRP A N 1
ATOM 568 C CA . TRP A 1 80 ? 14.871 3.508 -6.688 1.00 84.81 80 TRP A CA 1
ATOM 569 C C . TRP A 1 80 ? 13.609 4.080 -6.036 1.00 84.81 80 TRP A C 1
ATOM 571 O O . TRP A 1 80 ? 13.377 3.847 -4.852 1.00 84.81 80 TRP A O 1
ATOM 581 N N . GLY A 1 81 ? 12.765 4.773 -6.804 1.00 83.38 81 GLY A N 1
ATOM 582 C CA . GLY A 1 81 ? 11.476 5.274 -6.335 1.00 83.38 81 GLY A CA 1
ATOM 583 C C . GLY A 1 81 ? 10.487 4.154 -6.004 1.00 83.38 81 GLY A C 1
ATOM 584 O O . GLY A 1 81 ? 9.776 4.265 -5.010 1.00 83.38 81 GLY A O 1
ATOM 585 N N . VAL A 1 82 ? 10.509 3.044 -6.757 1.00 82.94 82 VAL A N 1
ATOM 586 C CA . VAL A 1 82 ? 9.694 1.842 -6.478 1.00 82.94 82 VAL A CA 1
ATOM 587 C C . VAL A 1 82 ? 10.171 1.140 -5.202 1.00 82.94 82 VAL A C 1
ATOM 589 O O . VAL A 1 82 ? 9.384 0.691 -4.382 1.00 82.94 82 VAL A O 1
ATOM 592 N N . LEU A 1 83 ? 11.483 1.089 -4.964 1.00 83.56 83 LEU A N 1
ATOM 593 C CA . LEU A 1 83 ? 12.003 0.558 -3.698 1.00 83.56 83 LEU A CA 1
ATOM 594 C C . LEU A 1 83 ? 11.669 1.479 -2.512 1.00 83.56 83 LEU A C 1
ATOM 596 O O . LEU A 1 83 ? 11.374 1.009 -1.412 1.00 83.56 83 LEU A O 1
ATOM 600 N N . GLY A 1 84 ? 11.694 2.795 -2.735 1.00 84.38 84 GLY A N 1
ATOM 601 C CA . GLY A 1 84 ? 11.291 3.791 -1.747 1.00 84.38 84 GLY A CA 1
ATOM 602 C C . GLY A 1 84 ? 9.806 3.703 -1.385 1.00 84.38 84 GLY A C 1
ATOM 603 O O . GLY A 1 84 ? 9.467 3.765 -0.200 1.00 84.38 84 GLY A O 1
ATOM 604 N N . SER A 1 85 ? 8.923 3.508 -2.371 1.00 85.31 85 SER A N 1
ATOM 605 C CA . SER A 1 85 ? 7.494 3.295 -2.124 1.00 85.31 85 SER A CA 1
ATOM 606 C C . SER A 1 85 ? 7.236 2.011 -1.350 1.00 85.31 85 SER A C 1
ATOM 608 O O . SER A 1 85 ? 6.441 2.040 -0.411 1.00 85.31 85 SER A O 1
ATOM 610 N N . LEU A 1 86 ? 7.965 0.932 -1.646 1.00 81.44 86 LEU A N 1
ATOM 611 C CA . LEU A 1 86 ? 7.856 -0.326 -0.910 1.00 81.44 86 LEU A CA 1
ATOM 612 C C . LEU A 1 86 ? 8.127 -0.132 0.582 1.00 81.44 86 LEU A C 1
ATOM 614 O O . LEU A 1 86 ? 7.349 -0.571 1.432 1.00 81.44 86 LEU A O 1
ATOM 618 N N . LEU A 1 87 ? 9.218 0.562 0.915 1.00 86.69 87 LEU A N 1
ATOM 619 C CA . LEU A 1 87 ? 9.563 0.873 2.302 1.00 86.69 87 LEU A CA 1
ATOM 620 C C . LEU A 1 87 ? 8.481 1.727 2.967 1.00 86.69 87 LEU A C 1
ATOM 622 O O . LEU A 1 87 ? 8.085 1.442 4.098 1.00 86.69 87 LEU A O 1
ATOM 626 N N . LEU A 1 88 ? 7.967 2.739 2.263 1.00 86.06 88 LEU A N 1
ATOM 627 C CA . LEU A 1 88 ? 6.895 3.594 2.771 1.00 86.06 88 LEU A CA 1
ATOM 628 C C . LEU A 1 88 ? 5.610 2.794 3.040 1.00 86.06 88 LEU A C 1
ATOM 630 O O . LEU A 1 88 ? 4.950 3.010 4.057 1.00 86.06 88 LEU A O 1
ATOM 634 N N . LEU A 1 89 ? 5.285 1.838 2.167 1.00 83.38 89 LEU A N 1
ATOM 635 C CA . LEU A 1 89 ? 4.131 0.954 2.305 1.00 83.38 89 LEU A CA 1
ATOM 636 C C . LEU A 1 89 ? 4.275 0.039 3.526 1.00 83.38 89 LEU A C 1
ATOM 638 O O . LEU A 1 89 ? 3.335 -0.076 4.313 1.00 83.38 89 LEU A O 1
ATOM 642 N N . LEU A 1 90 ? 5.456 -0.551 3.735 1.00 82.44 90 LEU A N 1
ATOM 643 C CA . LEU A 1 90 ? 5.747 -1.387 4.905 1.00 82.44 90 LEU A CA 1
ATOM 644 C C . LEU A 1 90 ? 5.670 -0.591 6.214 1.00 82.44 90 LEU A C 1
ATOM 646 O O . LEU A 1 90 ? 5.083 -1.061 7.189 1.00 82.44 90 LEU A O 1
ATOM 650 N N . VAL A 1 91 ? 6.218 0.628 6.234 1.00 83.56 91 VAL A N 1
ATOM 651 C CA . VAL A 1 91 ? 6.133 1.529 7.394 1.00 83.56 91 VAL A CA 1
ATOM 652 C C . VAL A 1 91 ? 4.682 1.928 7.665 1.00 83.56 91 VAL A C 1
ATOM 654 O O . VAL A 1 91 ? 4.241 1.870 8.813 1.00 83.56 91 VAL A O 1
ATOM 657 N N . GLY A 1 92 ? 3.923 2.284 6.625 1.00 77.69 92 GLY A N 1
ATOM 658 C CA . GLY A 1 92 ? 2.503 2.620 6.734 1.00 77.69 92 GLY A CA 1
ATOM 659 C C . GLY A 1 92 ? 1.678 1.467 7.307 1.00 77.69 92 GLY A C 1
ATOM 660 O O . GLY A 1 92 ? 0.933 1.666 8.265 1.00 77.69 92 GLY A O 1
ATOM 661 N N . ALA A 1 93 ? 1.880 0.25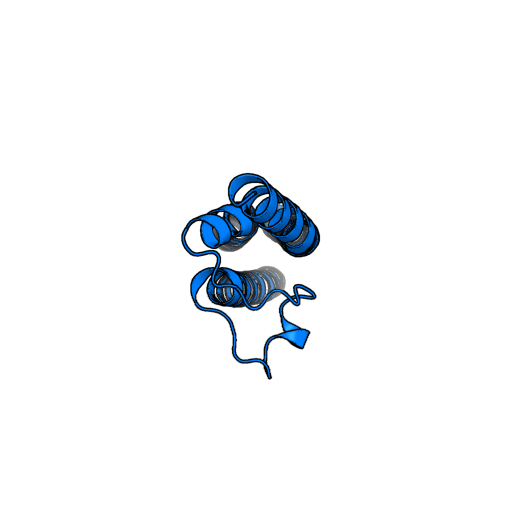1 6.792 1.00 75.38 93 ALA A N 1
ATOM 662 C CA . ALA A 1 93 ? 1.213 -0.956 7.277 1.00 75.38 93 ALA A CA 1
ATOM 663 C C . ALA A 1 93 ? 1.589 -1.295 8.734 1.00 75.38 93 ALA A C 1
ATOM 665 O O . ALA A 1 93 ? 0.737 -1.700 9.525 1.00 75.38 93 ALA A O 1
ATOM 666 N N . ALA A 1 94 ? 2.852 -1.096 9.128 1.00 77.38 94 ALA A N 1
ATOM 667 C CA . ALA A 1 94 ? 3.293 -1.310 10.507 1.00 77.38 94 ALA A CA 1
ATOM 668 C C . ALA A 1 94 ? 2.726 -0.260 11.481 1.00 77.38 94 ALA A C 1
ATOM 670 O O . ALA A 1 94 ? 2.362 -0.587 12.612 1.00 77.38 94 ALA A O 1
ATOM 671 N N . ALA A 1 95 ? 2.629 1.000 11.051 1.00 74.38 95 ALA A N 1
ATOM 672 C CA . ALA A 1 95 ? 2.094 2.093 11.859 1.00 74.38 95 ALA A CA 1
ATOM 673 C C . ALA A 1 95 ? 0.565 2.023 12.030 1.00 74.38 95 ALA A C 1
ATOM 675 O O . ALA A 1 95 ? 0.030 2.525 13.025 1.00 74.38 95 ALA A O 1
ATOM 676 N N . GLU A 1 96 ? -0.134 1.373 11.096 1.00 70.06 96 GLU A N 1
ATOM 677 C CA . GLU A 1 96 ? -1.594 1.270 11.041 1.00 70.06 96 GLU A CA 1
ATOM 678 C C . GLU A 1 96 ? -2.198 0.786 12.375 1.00 70.06 96 GLU A C 1
ATOM 680 O O . GLU A 1 96 ? -3.154 1.377 12.888 1.00 70.06 96 GLU A O 1
ATOM 685 N N . SER A 1 97 ? -1.596 -0.224 13.018 1.00 68.25 97 SER A N 1
ATOM 686 C CA . SER A 1 97 ? -2.095 -0.753 14.296 1.00 68.25 97 SER A CA 1
ATOM 687 C C . SER A 1 97 ? -2.039 0.263 15.437 1.00 68.25 97 SER A C 1
ATOM 689 O O . SER A 1 97 ? -2.977 0.354 16.232 1.00 68.25 97 SER A O 1
ATOM 691 N N . SER A 1 98 ? -0.964 1.049 15.512 1.00 71.31 98 SER A N 1
ATOM 692 C CA . SER A 1 98 ? -0.767 2.050 16.566 1.00 71.31 98 SER A CA 1
ATOM 693 C C . SER A 1 98 ? -1.743 3.215 16.403 1.00 71.31 98 SER A C 1
ATOM 695 O O . SER A 1 98 ? -2.322 3.690 17.383 1.00 71.31 98 SER A O 1
ATOM 697 N N . ILE A 1 99 ? -1.997 3.627 15.157 1.00 69.00 99 ILE A N 1
ATOM 698 C CA . ILE A 1 99 ? -2.961 4.683 14.827 1.00 69.00 99 ILE A CA 1
ATOM 699 C C . ILE A 1 99 ? -4.381 4.241 15.202 1.00 69.00 99 ILE A C 1
ATOM 701 O O . ILE A 1 99 ? -5.108 4.981 15.870 1.00 69.00 99 ILE A O 1
ATOM 705 N N . HIS A 1 100 ? -4.771 3.009 14.862 1.00 67.19 100 HIS A N 1
ATOM 706 C CA . HIS A 1 100 ? -6.086 2.482 15.231 1.00 67.19 100 HIS A CA 1
ATOM 707 C C . HIS A 1 100 ? -6.278 2.349 16.744 1.00 67.19 100 HIS A C 1
ATOM 709 O O . HIS A 1 100 ? -7.353 2.688 17.248 1.00 67.19 100 HIS A O 1
ATOM 715 N N . GLN A 1 101 ? -5.258 1.905 17.485 1.00 70.62 101 GLN A N 1
ATOM 716 C CA . GLN A 1 101 ? -5.318 1.841 18.948 1.00 70.62 101 GLN A CA 1
ATOM 717 C C . GLN A 1 101 ? -5.464 3.233 19.577 1.00 70.62 101 GLN A C 1
ATOM 719 O O . GLN A 1 101 ? -6.318 3.420 20.448 1.00 70.62 101 GLN A O 1
ATOM 724 N N . ALA A 1 102 ? -4.711 4.226 19.097 1.00 69.56 102 ALA A N 1
ATOM 725 C CA . ALA A 1 102 ? -4.810 5.605 19.573 1.00 69.56 102 ALA A CA 1
ATOM 726 C C . ALA A 1 102 ? -6.209 6.204 19.329 1.00 69.56 102 ALA A C 1
ATOM 728 O O . ALA A 1 102 ? -6.802 6.817 20.222 1.00 69.56 102 ALA A O 1
ATOM 729 N N . VAL A 1 103 ? -6.784 5.976 18.143 1.00 66.69 103 VAL A N 1
ATOM 730 C CA . VAL A 1 103 ? -8.144 6.421 17.795 1.00 66.69 103 VAL A CA 1
ATOM 731 C C . VAL A 1 103 ? -9.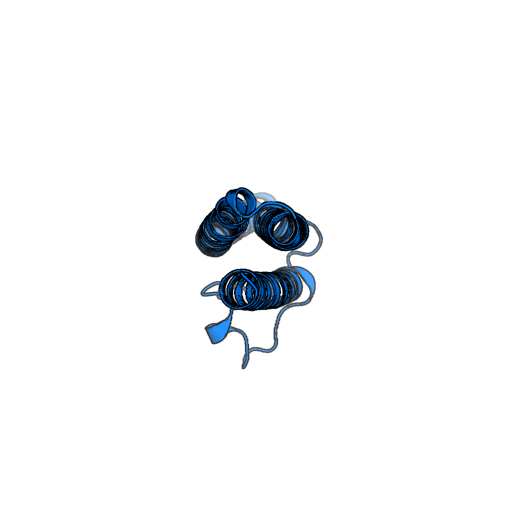205 5.711 18.645 1.00 66.69 103 VAL A C 1
ATOM 733 O O . VAL A 1 103 ? -10.130 6.354 19.151 1.00 66.69 103 VAL A O 1
ATOM 736 N N . ALA A 1 104 ? -9.079 4.395 18.834 1.00 66.06 104 ALA A N 1
ATOM 737 C CA . ALA A 1 104 ? -10.002 3.617 19.656 1.00 66.06 104 ALA A CA 1
ATOM 738 C C . ALA A 1 104 ? -9.959 4.043 21.134 1.00 66.06 104 ALA A C 1
ATOM 740 O O . ALA A 1 104 ? -11.011 4.137 21.772 1.00 66.06 104 ALA A O 1
ATOM 741 N N . GLY A 1 105 ? -8.771 4.356 21.664 1.00 66.31 105 GLY A N 1
ATOM 742 C CA . GLY A 1 105 ? -8.586 4.904 23.009 1.00 66.31 105 GLY A CA 1
ATOM 743 C C . GLY A 1 105 ? -9.282 6.255 23.192 1.00 66.31 105 GLY A C 1
ATOM 744 O O . GLY A 1 105 ? -10.052 6.426 24.139 1.00 66.31 105 GLY A O 1
ATOM 745 N N . ARG A 1 106 ? -9.115 7.184 22.236 1.00 64.06 106 ARG A N 1
ATOM 746 C CA . ARG A 1 106 ? -9.782 8.501 22.265 1.00 64.06 106 ARG A CA 1
ATOM 747 C C . ARG A 1 106 ? -11.312 8.399 22.265 1.00 64.06 106 ARG A C 1
ATOM 749 O O . ARG A 1 106 ? -11.966 9.118 23.014 1.00 64.06 106 ARG A O 1
ATOM 756 N N . ARG A 1 107 ? -11.902 7.477 21.490 1.00 60.75 107 ARG A N 1
ATOM 757 C CA . ARG A 1 107 ? -13.367 7.268 21.479 1.00 60.75 107 ARG A CA 1
ATOM 758 C C . ARG A 1 107 ? -13.924 6.729 22.800 1.00 60.75 107 ARG A C 1
ATOM 760 O O . ARG A 1 107 ? -15.080 7.004 23.106 1.00 60.75 107 ARG A O 1
ATOM 767 N N . ARG A 1 108 ? -13.146 5.954 23.568 1.00 60.72 108 ARG A N 1
ATOM 768 C CA . ARG A 1 108 ? -13.577 5.461 24.891 1.00 60.72 108 ARG A CA 1
ATOM 769 C C . ARG A 1 108 ? -13.584 6.569 25.940 1.00 60.72 108 ARG A C 1
ATOM 771 O O . ARG A 1 108 ? -14.496 6.595 26.755 1.00 60.72 108 ARG A O 1
ATOM 778 N N . LEU A 1 109 ? -12.600 7.468 25.892 1.00 62.91 109 LEU A N 1
ATOM 779 C CA . LEU A 1 109 ? -12.522 8.634 26.777 1.00 62.91 109 LEU A CA 1
ATOM 780 C C . LEU A 1 109 ? -13.667 9.621 26.525 1.00 62.91 109 LEU A C 1
ATOM 782 O O . LEU A 1 109 ? -14.269 10.083 27.476 1.00 62.91 109 LEU A O 1
ATOM 786 N N . ALA A 1 110 ? -14.029 9.870 25.265 1.00 60.72 110 ALA A N 1
ATOM 787 C CA . ALA A 1 110 ? -15.114 10.794 24.915 1.00 60.72 110 ALA A CA 1
ATOM 788 C C . ALA A 1 110 ? -16.540 10.288 25.241 1.00 60.72 110 ALA A C 1
ATOM 790 O O . ALA A 1 110 ? -17.503 11.019 25.039 1.00 60.72 110 ALA A O 1
ATOM 791 N N . ARG A 1 111 ? -16.699 9.026 25.667 1.00 59.09 111 ARG A N 1
ATOM 792 C CA . ARG A 1 111 ? -17.995 8.422 26.044 1.00 59.09 111 ARG A CA 1
ATOM 793 C C . ARG A 1 111 ? -18.177 8.260 27.559 1.00 59.09 111 ARG A C 1
ATOM 795 O O . ARG A 1 111 ? -19.201 7.718 27.966 1.00 59.09 111 ARG A O 1
ATOM 802 N N . ARG A 1 112 ? -17.181 8.641 28.358 1.00 54.56 112 ARG A N 1
ATOM 803 C CA . ARG A 1 112 ? -17.255 8.703 29.822 1.00 54.56 112 ARG A CA 1
ATOM 804 C C . ARG A 1 112 ? -17.432 10.148 30.247 1.00 54.56 112 ARG A C 1
ATOM 806 O O . ARG A 1 112 ? -18.115 10.337 31.270 1.00 54.56 112 ARG A O 1
#

Sequence (112 aa):
MTEISSAMGFIAAVEVAAAVLIVMHTTVGLPARLRPWVTKCTIVTRTGAVGLAASAIVVAAAVLGAVSWWCSTTDPTWAWGVLGSLLLLLVGAAAESSIHQAVAGRRRLARR

Foldseek 3Di:
DVVLLVVLVVLLVVLLVLLVVQLCCQAVNDDPVCVVVNAPAPDRDNPHVLSNVLSPQSVVLSVQSVVLSVVCVVPVVSSVSNVVSVVSNVVSRVCSNVSVVVVVVVVVVVVD

Radius of gyration: 16.18 Å; chains: 1; bounding box: 35×26×50 Å